Protein AF-A0A7C1KWR4-F1 (afdb_monomer_lite)

Radius of gyration: 19.38 Å; chains: 1; bounding box: 52×46×47 Å

pLDDT: mean 86.29, std 14.12, range [33.88, 96.81]

Sequence (176 aa):
MPHYLCSWRRMMYLSKIFLSWGIAQNSYEIHRSLWKLFHRQSEKGRSFLFRVEKQLLRKGIELLMQSEDAPDKTEGNIHVFGCKEFNPKIVQGDVLHFRLYANPVKTIKDKDGRKNGKDEVKTCRVPLVSIDEQIKWVGKKFEDFAEIESLTVNGLPPIFFYKQSEKRRGKIQPVL

Secondary structure (DSSP, 8-state):
-----------EEEEEEEEEHHHHT-HHHHHHHHHTT-S---TT---EEEEEEEEETTTEEEEEEEESSPPPS-BTTEEEEEEEEE-----TT--------B--EEEEE-TT--B-TTSSBPEEEEE--SHHHHHHHHHHHHTTT---S-----B-PPEEEEEGGGTEEEEE--B-

Foldseek 3Di:
DDDPPVPPQLWKKKWKKWFFPVQQPAPVSVVVVQVVQDPPPDPPDDFKDKDFDDDDVNGTTIMIMMGSDWGHADDDRMHTPDMDIDGDDDDPPDDDDDDDKDFAWDKDFDPVQDADPVRHGDIDIDGDPDPVSVVVSVCVVCVVPDDDPDDDKAWDDKHWHADPVVRDIDITTIID

Structure (mmCIF, N/CA/C/O backbone):
data_AF-A0A7C1KWR4-F1
#
_entry.id   AF-A0A7C1KWR4-F1
#
loop_
_atom_site.group_PDB
_atom_site.id
_atom_site.type_symbol
_atom_site.label_atom_id
_atom_site.label_alt_id
_atom_site.label_comp_id
_atom_site.label_asym_id
_atom_site.label_entity_id
_atom_site.label_seq_id
_atom_site.pdbx_PDB_ins_code
_atom_site.Cartn_x
_atom_site.Cartn_y
_atom_site.Cartn_z
_atom_site.occupancy
_atom_site.B_iso_or_equiv
_atom_site.auth_seq_id
_atom_site.auth_comp_id
_atom_site.auth_asym_id
_atom_site.auth_atom_id
_atom_site.pdbx_PDB_model_num
ATOM 1 N N . MET A 1 1 ? -30.014 -13.281 -27.414 1.00 34.62 1 MET A N 1
ATOM 2 C CA . MET A 1 1 ? -29.505 -12.946 -26.067 1.00 34.62 1 MET A CA 1
ATOM 3 C C . MET A 1 1 ? -27.985 -13.026 -26.105 1.00 34.62 1 MET A C 1
ATOM 5 O O . MET A 1 1 ? -27.468 -14.135 -26.061 1.00 34.62 1 MET A O 1
ATOM 9 N N . PRO A 1 2 ? -27.252 -11.921 -26.313 1.00 36.78 2 PRO A N 1
ATOM 10 C CA . PRO A 1 2 ? -25.800 -11.978 -26.335 1.00 36.78 2 PRO A CA 1
ATOM 11 C C . PRO A 1 2 ? -25.259 -11.837 -24.910 1.00 36.78 2 PRO A C 1
ATOM 13 O O . PRO A 1 2 ? -25.468 -10.824 -24.247 1.00 36.78 2 PRO A O 1
ATOM 16 N N . HIS A 1 3 ? -24.562 -12.877 -24.454 1.00 33.88 3 HIS A N 1
ATOM 17 C CA . HIS A 1 3 ? -23.664 -12.818 -23.309 1.00 33.88 3 HIS A CA 1
ATOM 18 C C . HIS A 1 3 ? -22.609 -11.735 -23.566 1.00 33.88 3 HIS A C 1
ATOM 20 O O . HIS A 1 3 ? -21.758 -11.883 -24.443 1.00 33.88 3 HIS A O 1
ATOM 26 N N . TYR A 1 4 ? -22.642 -10.656 -22.787 1.00 35.19 4 TYR A N 1
ATOM 27 C CA . TYR A 1 4 ? -21.518 -9.735 -22.684 1.00 35.19 4 TYR A CA 1
ATOM 28 C C . TYR A 1 4 ? -20.390 -10.459 -21.947 1.00 35.19 4 TYR A C 1
ATOM 30 O O . TYR A 1 4 ? -20.300 -10.425 -20.722 1.00 35.19 4 TYR A O 1
ATOM 38 N N . LEU A 1 5 ? -19.526 -11.141 -22.699 1.00 35.97 5 LEU A N 1
ATOM 39 C CA . LEU A 1 5 ? -18.191 -11.479 -22.224 1.00 35.97 5 LEU A CA 1
ATOM 40 C C . LEU A 1 5 ? -17.474 -10.152 -21.963 1.00 35.97 5 LEU A C 1
ATOM 42 O O . LEU A 1 5 ? -16.982 -9.491 -22.877 1.00 35.97 5 LEU A O 1
ATOM 46 N N . CYS A 1 6 ? -17.488 -9.727 -20.703 1.00 34.03 6 CYS A N 1
ATOM 47 C CA . CYS A 1 6 ? -16.776 -8.557 -20.226 1.00 34.03 6 CYS A CA 1
ATOM 48 C C . CYS A 1 6 ? -15.271 -8.850 -20.334 1.00 34.03 6 CYS A C 1
ATOM 50 O O . CYS A 1 6 ? -14.652 -9.393 -19.423 1.00 34.03 6 CYS A O 1
ATOM 52 N N . SER A 1 7 ? -14.691 -8.565 -21.501 1.00 36.06 7 SER A N 1
ATOM 53 C CA . SER A 1 7 ? -13.263 -8.706 -21.778 1.00 36.06 7 SER A CA 1
ATOM 54 C C . SER A 1 7 ? -12.473 -7.641 -21.010 1.00 36.06 7 SER A C 1
ATOM 56 O O . SER A 1 7 ? -12.026 -6.646 -21.578 1.00 36.06 7 SER A O 1
ATOM 58 N N . TRP A 1 8 ? -12.246 -7.859 -19.716 1.00 39.50 8 TRP A N 1
ATOM 59 C CA . TRP A 1 8 ? -11.235 -7.130 -18.948 1.00 39.50 8 TRP A CA 1
ATOM 60 C C . TRP A 1 8 ? -9.853 -7.753 -19.170 1.00 39.50 8 TRP A C 1
ATOM 62 O O . TRP A 1 8 ? -9.189 -8.182 -18.234 1.00 39.50 8 TRP A O 1
ATOM 72 N N . ARG A 1 9 ? -9.366 -7.780 -20.416 1.00 47.06 9 ARG A N 1
ATOM 73 C CA . ARG A 1 9 ? -7.917 -7.872 -20.647 1.00 47.06 9 ARG A CA 1
ATOM 74 C C . ARG A 1 9 ? -7.325 -6.478 -20.476 1.00 47.06 9 ARG A C 1
ATOM 76 O O . ARG A 1 9 ? -6.976 -5.817 -21.448 1.00 47.06 9 ARG A O 1
ATOM 83 N N . ARG A 1 10 ? -7.243 -6.005 -19.232 1.00 64.12 10 ARG A N 1
ATOM 84 C CA . ARG A 1 10 ? -6.374 -4.869 -18.922 1.00 64.12 10 ARG A CA 1
ATOM 85 C C . ARG A 1 10 ? -4.960 -5.410 -18.807 1.00 64.12 10 ARG A C 1
ATOM 87 O O . ARG A 1 10 ? -4.580 -5.967 -17.785 1.00 64.12 10 ARG A O 1
ATOM 94 N N . MET A 1 11 ? -4.219 -5.299 -19.902 1.00 77.38 11 MET A N 1
ATOM 95 C CA . MET A 1 11 ? -2.773 -5.449 -19.872 1.00 77.38 11 MET A CA 1
ATOM 96 C C . MET A 1 11 ? -2.220 -4.404 -18.902 1.00 77.38 11 MET A C 1
ATOM 98 O O . MET A 1 11 ? -2.568 -3.230 -19.000 1.00 77.38 11 MET A O 1
ATOM 102 N N . MET A 1 12 ? -1.434 -4.851 -17.930 1.00 92.12 12 MET A N 1
ATOM 103 C CA . MET A 1 12 ? -0.740 -3.987 -16.980 1.00 92.12 12 MET A CA 1
ATOM 104 C C . MET A 1 12 ? 0.760 -4.212 -17.120 1.00 92.12 12 MET A C 1
ATOM 106 O O . MET A 1 12 ? 1.201 -5.153 -17.778 1.00 92.12 12 MET A O 1
ATOM 110 N N . TYR A 1 13 ? 1.549 -3.384 -16.454 1.00 94.19 13 TYR A N 1
ATOM 111 C CA . TYR A 1 13 ? 2.995 -3.515 -16.395 1.00 94.19 13 TYR A CA 1
ATOM 112 C C . TYR A 1 13 ? 3.446 -3.704 -14.954 1.00 94.19 13 TYR A C 1
ATOM 114 O O . TYR A 1 13 ? 2.915 -3.082 -14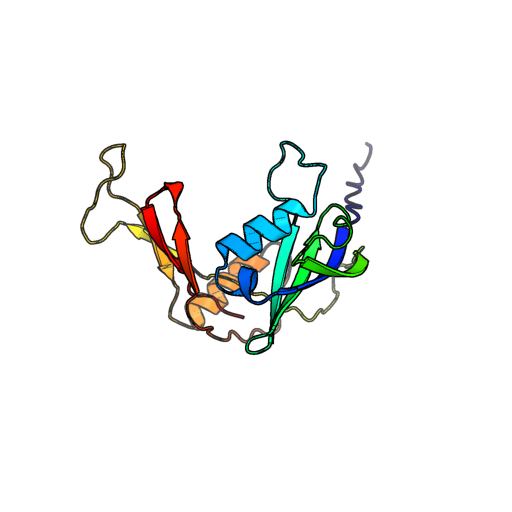.035 1.00 94.19 13 TYR A O 1
ATOM 122 N N . LEU A 1 14 ? 4.443 -4.567 -14.762 1.00 96.50 14 LEU A N 1
ATOM 123 C CA . LEU A 1 14 ? 5.228 -4.632 -13.537 1.00 96.50 14 LEU A CA 1
ATOM 124 C C . LEU A 1 14 ? 6.628 -4.110 -13.819 1.00 96.50 14 LEU A C 1
ATOM 126 O O . LEU A 1 14 ? 7.320 -4.597 -14.718 1.00 96.50 14 LEU A O 1
ATOM 130 N N . SER A 1 15 ? 7.060 -3.149 -13.014 1.00 95.94 15 SER A N 1
ATOM 131 C CA . SER A 1 15 ? 8.365 -2.520 -13.152 1.00 95.94 15 SER A CA 1
ATOM 132 C C . SER A 1 15 ? 9.134 -2.570 -11.844 1.00 95.94 15 SER A C 1
ATOM 134 O O . SER A 1 15 ? 8.599 -2.270 -10.774 1.00 95.94 15 SER A O 1
ATOM 136 N N . LYS A 1 16 ? 10.417 -2.922 -11.936 1.00 96.50 16 LYS A N 1
ATOM 137 C CA . LYS A 1 16 ? 11.357 -2.788 -10.826 1.00 96.50 16 LYS A CA 1
ATOM 138 C C . LYS A 1 16 ? 12.076 -1.455 -10.965 1.00 96.50 16 LYS A C 1
ATOM 140 O O . LYS A 1 16 ? 12.712 -1.205 -11.988 1.00 96.50 16 LYS A O 1
ATOM 145 N N . ILE A 1 17 ? 11.972 -0.611 -9.946 1.00 95.56 17 ILE A N 1
ATOM 146 C CA . ILE A 1 17 ? 12.486 0.760 -9.981 1.00 95.56 17 ILE A CA 1
ATOM 147 C C . ILE A 1 17 ? 13.380 1.004 -8.772 1.00 95.56 17 ILE A C 1
ATOM 149 O O . ILE A 1 17 ? 13.106 0.532 -7.669 1.00 95.56 17 ILE A O 1
ATOM 153 N N . PHE A 1 18 ? 14.439 1.769 -8.982 1.00 95.12 18 PHE A N 1
ATOM 154 C CA . PHE A 1 18 ? 15.273 2.338 -7.945 1.00 95.12 18 PHE A CA 1
ATOM 155 C C . PHE A 1 18 ? 15.149 3.859 -7.935 1.00 95.12 18 PHE A C 1
ATOM 157 O O . PHE A 1 18 ? 15.206 4.509 -8.979 1.00 95.12 18 PHE A O 1
ATOM 164 N N . LEU A 1 19 ? 14.981 4.416 -6.739 1.00 94.31 19 LEU A N 1
ATOM 165 C CA . LEU A 1 19 ? 14.985 5.855 -6.495 1.00 94.31 19 LEU A CA 1
ATOM 166 C C . LEU A 1 19 ? 16.186 6.201 -5.629 1.00 94.31 19 LEU A C 1
ATOM 168 O O . LEU A 1 19 ? 16.391 5.571 -4.588 1.00 94.31 19 LEU A O 1
ATOM 172 N N . SER A 1 20 ? 16.950 7.215 -6.032 1.00 93.06 20 SER A N 1
ATOM 173 C CA . SER A 1 20 ? 18.110 7.664 -5.264 1.00 93.06 20 SER A CA 1
ATOM 174 C C . SER A 1 20 ? 17.710 8.233 -3.896 1.00 93.06 20 SER A C 1
ATOM 176 O O . SER A 1 20 ? 16.561 8.622 -3.650 1.00 93.06 20 SER A O 1
ATOM 178 N N . TRP A 1 21 ? 18.683 8.293 -2.985 1.00 89.56 21 TRP A N 1
ATOM 179 C CA . TRP A 1 21 ? 18.488 8.755 -1.610 1.00 89.56 21 TRP A CA 1
ATOM 180 C C . TRP A 1 21 ? 17.777 10.111 -1.513 1.00 89.56 21 TRP A C 1
ATOM 182 O O . TRP A 1 21 ? 16.906 10.263 -0.662 1.00 89.56 21 TRP A O 1
ATOM 192 N N . GLY A 1 22 ? 18.075 11.064 -2.405 1.00 86.12 22 GLY A N 1
ATOM 193 C CA . GLY A 1 22 ? 17.464 12.400 -2.380 1.00 86.12 22 GLY A CA 1
ATOM 194 C C . GLY A 1 22 ? 15.936 12.394 -2.524 1.00 86.12 22 GLY A C 1
ATOM 195 O O . GLY A 1 22 ? 15.266 13.247 -1.952 1.00 86.12 22 GLY A O 1
ATOM 196 N N . ILE A 1 23 ? 15.372 11.408 -3.231 1.00 84.69 23 ILE A N 1
ATOM 197 C CA . ILE A 1 23 ? 13.915 11.230 -3.377 1.00 84.69 23 ILE A CA 1
ATOM 198 C C . ILE A 1 23 ? 13.362 10.339 -2.259 1.00 84.69 23 ILE A C 1
ATOM 200 O O . ILE A 1 23 ? 12.269 10.570 -1.740 1.00 84.69 23 ILE A O 1
ATOM 204 N N . ALA A 1 24 ? 14.116 9.308 -1.880 1.00 86.06 24 ALA A N 1
ATOM 205 C CA . ALA A 1 24 ? 13.670 8.232 -1.001 1.00 86.06 24 ALA A CA 1
ATOM 206 C C . ALA A 1 24 ? 13.260 8.667 0.420 1.00 86.06 24 ALA A C 1
ATOM 208 O O . ALA A 1 24 ? 12.602 7.904 1.126 1.00 86.06 24 ALA A O 1
ATOM 209 N N . GLN A 1 25 ? 13.639 9.870 0.857 1.00 81.31 25 GLN A N 1
ATOM 210 C CA . GLN A 1 25 ? 13.398 10.345 2.223 1.00 81.31 25 GLN A CA 1
ATOM 211 C C . GLN A 1 25 ? 11.933 10.689 2.522 1.00 81.31 25 GLN A C 1
ATOM 213 O O . GLN A 1 25 ? 11.548 10.758 3.689 1.00 81.31 25 GLN A O 1
ATOM 218 N N . ASN A 1 26 ? 11.106 10.929 1.500 1.00 81.69 26 ASN A N 1
ATOM 219 C CA . ASN A 1 26 ? 9.738 11.398 1.693 1.00 81.69 26 ASN A CA 1
ATOM 220 C C . ASN A 1 26 ? 8.766 10.667 0.763 1.00 81.69 26 ASN A C 1
ATOM 222 O O . ASN A 1 26 ? 8.877 10.735 -0.458 1.00 81.69 26 ASN A O 1
ATOM 226 N N . SER A 1 27 ? 7.753 10.027 1.352 1.00 84.38 27 SER A N 1
ATOM 227 C CA . SER A 1 27 ? 6.689 9.321 0.621 1.00 84.38 27 SER A CA 1
ATOM 228 C C . SER A 1 27 ? 5.994 10.177 -0.443 1.00 84.38 27 SER A C 1
ATOM 230 O O . SER A 1 27 ? 5.622 9.659 -1.497 1.00 84.38 27 SER A O 1
ATOM 232 N N . TYR A 1 28 ? 5.857 11.484 -0.208 1.00 84.06 28 TYR A N 1
ATOM 233 C CA . TYR A 1 28 ? 5.278 12.398 -1.186 1.00 84.06 28 TYR A CA 1
ATOM 234 C C . TYR A 1 28 ? 6.223 12.653 -2.365 1.00 84.06 28 TYR A C 1
ATOM 236 O O . TYR A 1 28 ? 5.762 12.683 -3.501 1.00 84.06 28 TYR A O 1
ATOM 244 N N . GLU A 1 29 ? 7.534 12.763 -2.127 1.00 86.38 29 GLU A N 1
ATOM 245 C CA . GLU A 1 29 ? 8.520 12.881 -3.213 1.00 86.38 29 GLU A CA 1
ATOM 246 C C . GLU A 1 29 ? 8.617 11.601 -4.028 1.00 86.38 29 GLU A C 1
ATOM 248 O O . GLU A 1 29 ? 8.637 11.666 -5.250 1.00 86.38 29 GLU A O 1
ATOM 253 N N . ILE A 1 30 ? 8.582 10.437 -3.376 1.00 90.25 30 ILE A N 1
ATOM 254 C CA . ILE A 1 30 ? 8.498 9.145 -4.065 1.00 90.25 30 ILE A CA 1
ATOM 255 C C . ILE A 1 30 ? 7.296 9.144 -5.012 1.00 90.25 30 ILE A C 1
ATOM 257 O O . ILE A 1 30 ? 7.444 8.871 -6.200 1.00 90.25 30 ILE A O 1
ATOM 261 N N . HIS A 1 31 ? 6.113 9.505 -4.507 1.00 89.00 31 HIS A N 1
ATOM 262 C CA . HIS A 1 31 ? 4.904 9.564 -5.322 1.00 89.00 31 HIS A CA 1
ATOM 263 C C . HIS A 1 31 ? 5.028 10.567 -6.476 1.00 89.00 31 HIS A C 1
ATOM 265 O O . HIS A 1 31 ? 4.712 10.222 -7.612 1.00 89.00 31 HIS A O 1
ATOM 271 N N . ARG A 1 32 ? 5.492 11.795 -6.204 1.00 86.88 32 ARG A N 1
ATOM 272 C CA . ARG A 1 32 ? 5.679 12.843 -7.220 1.00 86.88 32 ARG A CA 1
ATOM 273 C C . ARG A 1 32 ? 6.661 12.418 -8.308 1.00 86.88 32 ARG A C 1
ATOM 275 O O . ARG A 1 32 ? 6.392 12.657 -9.477 1.00 86.88 32 ARG A O 1
ATOM 282 N N . SER A 1 33 ? 7.771 11.792 -7.935 1.00 89.38 33 SER A N 1
ATOM 283 C CA . SER A 1 33 ? 8.786 11.324 -8.875 1.00 89.38 33 SER A CA 1
ATOM 284 C C . SER A 1 33 ? 8.280 10.167 -9.729 1.00 89.38 33 SER A C 1
ATOM 286 O O . SER A 1 33 ? 8.434 10.212 -10.941 1.00 89.38 33 SER A O 1
ATOM 288 N N . LEU A 1 34 ? 7.605 9.176 -9.136 1.00 90.69 34 LEU A N 1
ATOM 289 C CA . LEU A 1 34 ? 7.003 8.081 -9.907 1.00 90.69 34 LEU A CA 1
ATOM 290 C C . LEU A 1 34 ? 5.925 8.575 -10.872 1.00 90.69 34 LEU A C 1
ATOM 292 O O . LEU A 1 34 ? 5.800 8.047 -11.969 1.00 90.69 34 LEU A O 1
ATOM 296 N N . TRP A 1 35 ? 5.182 9.615 -10.495 1.00 88.38 35 TRP A N 1
ATOM 297 C CA . TRP A 1 35 ? 4.178 10.216 -11.368 1.00 88.38 35 TRP A CA 1
ATOM 298 C C . TRP A 1 35 ? 4.763 10.790 -12.662 1.00 88.38 35 TRP A C 1
ATOM 300 O O . TRP A 1 35 ? 4.103 10.766 -13.695 1.00 88.38 35 TRP A O 1
ATOM 310 N N . LYS A 1 36 ? 6.002 11.295 -12.621 1.00 86.81 36 LYS A N 1
ATOM 311 C CA . LYS A 1 36 ? 6.678 11.869 -13.795 1.00 86.81 36 LYS A CA 1
ATOM 312 C C . LYS A 1 36 ? 7.060 10.827 -14.844 1.00 86.81 36 LYS A C 1
ATOM 314 O O . LYS A 1 36 ? 7.294 11.202 -15.982 1.00 86.81 36 LYS A O 1
ATOM 319 N N . LEU A 1 37 ? 7.059 9.541 -14.488 1.00 87.88 37 LEU A N 1
ATOM 320 C CA . LEU A 1 37 ? 7.356 8.445 -15.416 1.00 87.88 37 LEU A CA 1
ATOM 321 C C . LEU A 1 37 ? 6.251 8.189 -16.449 1.00 87.88 37 LEU A C 1
ATOM 323 O O . LEU A 1 37 ? 6.349 7.218 -17.189 1.00 87.88 37 LEU A O 1
ATOM 327 N N . PHE A 1 38 ? 5.187 8.994 -16.470 1.00 86.75 38 PHE A N 1
ATOM 328 C CA . PHE A 1 38 ? 4.063 8.814 -17.377 1.00 86.75 38 PHE A CA 1
ATOM 329 C C . PHE A 1 38 ? 3.722 10.147 -18.056 1.00 86.75 38 PHE A C 1
ATOM 331 O O . PHE A 1 38 ? 3.131 11.039 -17.440 1.00 86.75 38 PHE A O 1
ATOM 338 N N . HIS A 1 39 ? 4.072 10.290 -19.340 1.00 71.12 39 HIS A N 1
ATOM 339 C CA . HIS A 1 39 ? 3.734 11.486 -20.135 1.00 71.12 39 HIS A CA 1
ATOM 340 C C . HIS A 1 39 ? 2.247 11.549 -20.513 1.00 71.12 39 HIS A C 1
ATOM 342 O O . HIS A 1 39 ? 1.664 12.630 -20.601 1.00 71.12 39 HIS A O 1
ATOM 348 N N . ARG A 1 40 ? 1.605 10.391 -20.717 1.00 63.25 40 ARG A N 1
ATOM 349 C CA . ARG A 1 40 ? 0.168 10.279 -21.013 1.00 63.25 40 ARG A CA 1
ATOM 350 C C . ARG A 1 40 ? -0.633 10.311 -19.718 1.00 63.25 40 ARG A C 1
ATOM 352 O O . ARG A 1 40 ? -1.248 9.331 -19.311 1.00 63.25 40 ARG A O 1
ATOM 359 N N . GLN A 1 41 ? -0.612 11.462 -19.057 1.00 60.06 41 GLN A N 1
ATOM 360 C CA . GLN A 1 41 ? -1.485 11.734 -17.923 1.00 60.06 41 GLN A CA 1
ATOM 361 C C . GLN A 1 41 ? -2.911 11.837 -18.457 1.00 60.06 41 GLN A C 1
ATOM 363 O O . GLN A 1 41 ? -3.368 12.905 -18.852 1.00 60.06 41 GLN A O 1
ATOM 368 N N . SER A 1 42 ? -3.603 10.702 -18.549 1.00 49.12 42 SER A N 1
ATOM 369 C CA . SER A 1 42 ? -5.032 10.736 -18.822 1.00 49.12 42 SER A CA 1
ATOM 370 C C . SER A 1 42 ? -5.719 11.488 -17.681 1.00 49.12 42 SER A C 1
ATOM 372 O O . SER A 1 42 ? -5.334 11.369 -16.516 1.00 49.12 42 SER A O 1
ATOM 374 N N . GLU A 1 43 ? -6.777 12.226 -17.999 1.00 51.81 43 GLU A N 1
ATOM 375 C CA . GLU A 1 43 ? -7.643 12.945 -17.051 1.00 51.81 43 GLU A CA 1
ATOM 376 C C . GLU A 1 43 ? -8.273 12.035 -15.963 1.00 51.81 43 GLU A C 1
ATOM 378 O O . GLU A 1 43 ? -9.043 12.491 -15.122 1.00 51.81 43 GLU A O 1
ATOM 383 N N . LYS A 1 44 ? -7.945 10.733 -15.954 1.00 58.91 44 LYS A N 1
ATOM 384 C CA . LYS A 1 44 ? -8.522 9.667 -15.125 1.00 58.91 44 LYS A CA 1
ATOM 385 C C . LYS A 1 44 ? -7.827 9.458 -13.773 1.00 58.91 44 LYS A C 1
ATOM 387 O O . LYS A 1 44 ? -8.226 8.576 -13.017 1.00 58.91 44 LYS A O 1
ATOM 392 N N . GLY A 1 45 ? -6.829 10.269 -13.426 1.00 64.56 45 GLY A N 1
ATOM 393 C CA . GLY A 1 45 ? -6.138 10.178 -12.138 1.00 64.56 45 GLY A CA 1
ATOM 394 C C . GLY A 1 45 ? -5.047 9.100 -12.094 1.00 64.56 45 GLY A C 1
ATOM 395 O O . GLY A 1 45 ? -4.452 8.752 -13.107 1.00 64.56 45 GLY A O 1
ATOM 396 N N . ARG A 1 46 ? -4.709 8.625 -10.886 1.00 73.12 46 ARG A N 1
ATOM 397 C CA . ARG A 1 46 ? -3.527 7.778 -10.634 1.00 73.12 46 ARG A CA 1
ATOM 398 C C . ARG A 1 46 ? -3.649 6.404 -11.295 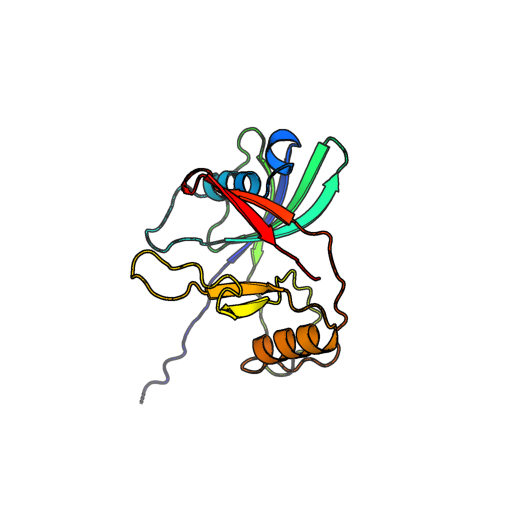1.00 73.12 46 ARG A C 1
ATOM 400 O O . ARG A 1 46 ? -4.468 5.605 -10.858 1.00 73.12 46 ARG A O 1
ATOM 407 N N . SER A 1 47 ? -2.745 6.095 -12.223 1.00 84.31 47 SER A N 1
ATOM 408 C CA . SER A 1 47 ? -2.715 4.831 -12.977 1.00 84.31 47 SER A CA 1
ATOM 409 C C . SER A 1 47 ? -1.664 3.814 -12.495 1.00 84.31 47 SER A C 1
ATOM 411 O O . SER A 1 47 ? -1.361 2.857 -13.208 1.00 84.31 47 SER A O 1
ATOM 413 N N . PHE A 1 48 ? -1.090 3.987 -11.293 1.00 91.50 48 PHE A N 1
ATOM 414 C CA . PHE A 1 48 ? -0.066 3.075 -10.756 1.00 91.50 48 PHE A CA 1
ATOM 415 C C . PHE A 1 48 ? -0.158 2.824 -9.244 1.00 91.50 48 PHE A C 1
ATOM 417 O O . PHE A 1 48 ? -0.495 3.708 -8.458 1.00 91.50 48 PHE A O 1
ATOM 424 N N . LEU A 1 49 ? 0.253 1.639 -8.804 1.00 94.00 49 LEU A N 1
ATOM 425 C CA . LEU A 1 49 ? 0.496 1.247 -7.415 1.00 94.00 49 LEU A CA 1
ATOM 426 C C . LEU A 1 49 ? 1.977 0.916 -7.231 1.00 94.00 49 LEU A C 1
ATOM 428 O O . LEU A 1 49 ? 2.651 0.524 -8.177 1.00 94.00 49 LEU A O 1
ATOM 432 N N . PHE A 1 50 ? 2.502 1.068 -6.017 1.00 94.62 50 PHE A N 1
ATOM 433 C CA . PHE A 1 50 ? 3.874 0.660 -5.728 1.00 94.62 50 PHE A CA 1
ATOM 434 C C . PHE A 1 50 ? 4.038 0.178 -4.292 1.00 94.62 50 PHE A C 1
ATOM 436 O O . PHE A 1 50 ? 3.284 0.569 -3.399 1.00 94.62 50 PHE A O 1
ATOM 443 N N . ARG A 1 51 ? 5.073 -0.633 -4.077 1.00 93.69 51 ARG A N 1
ATOM 444 C CA . ARG A 1 51 ? 5.523 -1.100 -2.767 1.00 93.69 51 ARG A CA 1
ATOM 445 C C . ARG A 1 51 ? 7.038 -0.977 -2.684 1.00 93.69 51 ARG A C 1
ATOM 447 O O . ARG A 1 51 ? 7.743 -1.448 -3.571 1.00 93.69 51 ARG A O 1
ATOM 454 N N . VAL A 1 52 ? 7.535 -0.380 -1.603 1.00 92.38 52 VAL A N 1
ATOM 455 C CA . VAL A 1 52 ? 8.972 -0.364 -1.297 1.00 92.38 52 VAL A CA 1
ATOM 456 C C . VAL A 1 52 ? 9.387 -1.765 -0.858 1.00 92.38 52 VAL A C 1
ATOM 458 O O . VAL A 1 52 ? 8.812 -2.309 0.081 1.00 92.38 52 VAL A O 1
ATOM 461 N N . GLU A 1 53 ? 10.361 -2.352 -1.547 1.00 91.94 53 GLU A N 1
ATOM 462 C CA . GLU A 1 53 ? 10.851 -3.703 -1.257 1.00 91.94 53 GLU A CA 1
ATOM 463 C C . GLU A 1 53 ? 12.128 -3.681 -0.427 1.00 91.94 53 GLU A C 1
ATOM 465 O O . GLU A 1 53 ? 12.300 -4.519 0.456 1.00 91.94 53 GLU A O 1
ATOM 470 N N . LYS A 1 54 ? 13.024 -2.723 -0.697 1.00 91.25 54 LYS A N 1
ATOM 471 C CA . LYS A 1 54 ? 14.296 -2.590 0.020 1.00 91.25 54 LYS A CA 1
ATOM 472 C C . LYS A 1 54 ? 14.647 -1.129 0.240 1.00 91.25 54 LYS A C 1
ATOM 474 O O . LYS A 1 54 ? 14.524 -0.311 -0.669 1.00 91.25 54 LYS A O 1
ATOM 479 N N . GLN A 1 55 ? 15.152 -0.824 1.430 1.00 89.31 55 GLN A N 1
ATOM 480 C CA . GLN A 1 55 ? 15.833 0.435 1.709 1.00 89.31 55 GLN A CA 1
ATOM 481 C C . GLN A 1 55 ? 17.338 0.184 1.740 1.00 89.31 55 GLN A C 1
ATOM 483 O O . GLN A 1 55 ? 17.821 -0.647 2.505 1.00 89.31 55 GLN A O 1
ATOM 488 N N . LEU A 1 56 ? 18.077 0.886 0.885 1.00 87.88 56 LEU A N 1
ATOM 489 C CA . LEU A 1 56 ? 19.527 0.789 0.792 1.00 87.88 56 LEU A CA 1
ATOM 490 C C . LEU A 1 56 ? 20.129 2.003 1.494 1.00 87.88 56 LEU A C 1
ATOM 492 O O . LEU A 1 56 ? 20.003 3.136 1.018 1.00 87.88 56 LEU A O 1
ATOM 496 N N . LEU A 1 57 ? 20.774 1.764 2.639 1.00 84.44 57 LEU A N 1
ATOM 497 C CA . LEU A 1 57 ? 21.316 2.810 3.504 1.00 84.44 57 LEU A CA 1
ATOM 498 C C . LEU A 1 57 ? 22.167 3.806 2.700 1.00 84.44 57 LEU A C 1
ATOM 500 O O . LEU A 1 57 ? 23.127 3.411 2.040 1.00 84.44 57 LEU A O 1
ATOM 504 N N . ARG A 1 58 ? 21.793 5.094 2.753 1.00 82.06 58 ARG A N 1
ATOM 505 C CA . ARG A 1 58 ? 22.443 6.217 2.043 1.00 82.06 58 ARG A CA 1
ATOM 506 C C . ARG A 1 58 ? 22.508 6.096 0.512 1.00 82.06 58 ARG A C 1
ATOM 508 O O . ARG A 1 58 ? 23.104 6.956 -0.126 1.00 82.06 58 ARG A O 1
ATOM 515 N N . LYS A 1 59 ? 21.891 5.075 -0.091 1.00 88.81 59 LYS A N 1
ATOM 516 C CA . LYS A 1 59 ? 21.845 4.889 -1.550 1.00 88.81 59 LYS A CA 1
ATOM 517 C C . LYS A 1 59 ? 20.479 5.242 -2.119 1.00 88.81 59 LYS A C 1
ATOM 519 O O . LYS A 1 59 ? 20.408 5.958 -3.113 1.00 88.81 59 LYS A O 1
ATOM 524 N N . GLY A 1 60 ? 19.401 4.779 -1.488 1.00 93.00 60 GLY A N 1
ATOM 525 C CA . GLY A 1 60 ? 18.053 4.951 -2.021 1.00 93.00 60 GLY A CA 1
ATOM 526 C C . GLY A 1 60 ? 17.114 3.814 -1.649 1.00 93.00 60 GLY A C 1
ATOM 527 O O . GLY A 1 60 ? 17.304 3.148 -0.631 1.00 93.00 60 GLY A O 1
ATOM 528 N N . ILE A 1 61 ? 16.101 3.586 -2.479 1.00 94.75 61 ILE A N 1
ATOM 529 C CA . ILE A 1 61 ? 15.111 2.521 -2.290 1.00 94.75 61 ILE A CA 1
ATOM 530 C C . ILE A 1 61 ? 14.871 1.748 -3.580 1.00 94.75 61 ILE A C 1
ATOM 532 O O . ILE A 1 61 ? 14.847 2.331 -4.660 1.00 94.75 61 ILE A O 1
ATOM 536 N N . GLU A 1 62 ? 14.647 0.444 -3.448 1.00 95.69 62 GLU A N 1
ATOM 537 C CA . GLU A 1 62 ? 14.082 -0.392 -4.507 1.00 95.69 62 GLU A CA 1
ATOM 538 C C . GLU A 1 62 ? 12.583 -0.560 -4.267 1.00 95.69 62 GLU A C 1
ATOM 540 O O . GLU A 1 62 ? 12.144 -0.831 -3.143 1.00 95.69 62 GLU A O 1
ATOM 545 N N . LEU A 1 63 ? 11.801 -0.430 -5.332 1.00 95.44 63 LEU A N 1
ATOM 546 C CA . LEU A 1 63 ? 10.360 -0.614 -5.307 1.00 95.44 63 LEU A CA 1
ATOM 547 C C . LEU A 1 63 ? 9.882 -1.481 -6.468 1.00 95.44 63 LEU A C 1
ATOM 549 O O . LEU A 1 63 ? 10.465 -1.492 -7.555 1.00 95.44 63 LEU A O 1
ATOM 553 N N . LEU A 1 64 ? 8.782 -2.177 -6.208 1.00 96.81 64 LEU A N 1
ATOM 554 C CA . LEU A 1 64 ? 7.971 -2.838 -7.214 1.00 96.81 64 LEU A CA 1
ATOM 555 C C . LEU A 1 64 ? 6.787 -1.929 -7.532 1.00 96.81 64 LEU A C 1
ATOM 557 O O . LEU A 1 64 ? 6.063 -1.520 -6.621 1.00 96.81 64 LEU A O 1
ATOM 561 N N . MET A 1 65 ? 6.598 -1.617 -8.808 1.00 95.88 65 MET A N 1
ATOM 562 C CA . MET A 1 65 ? 5.499 -0.794 -9.300 1.00 95.88 65 MET A CA 1
ATOM 563 C C . MET A 1 65 ? 4.616 -1.603 -10.245 1.00 95.88 65 MET A C 1
ATOM 565 O O . MET A 1 65 ? 5.126 -2.342 -11.082 1.00 95.88 65 MET A O 1
ATOM 569 N N . GLN A 1 66 ? 3.304 -1.438 -10.111 1.00 95.31 66 GLN A N 1
ATOM 570 C CA . GLN A 1 66 ? 2.293 -1.932 -11.036 1.00 95.31 66 GLN A CA 1
ATOM 571 C C . GLN A 1 66 ? 1.604 -0.732 -11.682 1.00 95.31 66 GLN A C 1
ATOM 573 O O . GLN A 1 66 ? 1.125 0.138 -10.957 1.00 95.31 66 GLN A O 1
ATOM 578 N N . SER A 1 67 ? 1.532 -0.670 -13.005 1.00 92.94 67 SER A N 1
ATOM 579 C CA . SER A 1 67 ? 0.942 0.461 -13.734 1.00 92.94 67 SER A CA 1
ATOM 580 C C . SER A 1 67 ? 0.091 0.005 -14.917 1.00 92.94 67 SER A C 1
ATOM 582 O O . SER A 1 67 ? 0.258 -1.109 -15.409 1.00 92.94 67 SER A O 1
ATOM 584 N N . GLU A 1 68 ? -0.857 0.842 -15.348 1.00 90.25 68 GLU A N 1
ATOM 585 C CA . GLU A 1 68 ? -1.641 0.590 -16.570 1.00 90.25 68 GLU A CA 1
ATOM 586 C C . GLU A 1 68 ? -0.782 0.763 -17.833 1.00 90.25 68 GLU A C 1
ATOM 588 O O . GLU A 1 68 ? -0.848 -0.067 -18.734 1.00 90.25 68 GLU A O 1
ATOM 593 N N . ASP A 1 69 ? 0.081 1.782 -17.858 1.00 88.38 69 ASP A N 1
ATOM 594 C CA . ASP A 1 69 ? 1.029 2.041 -18.944 1.00 88.38 69 ASP A CA 1
ATOM 595 C C . ASP A 1 69 ? 2.452 1.621 -18.551 1.00 88.38 69 ASP A C 1
ATOM 597 O O . ASP A 1 69 ? 2.803 1.578 -17.366 1.00 88.38 69 ASP A O 1
ATOM 601 N N . ALA A 1 70 ? 3.297 1.329 -19.540 1.00 90.12 70 ALA A N 1
ATOM 602 C CA . ALA A 1 70 ? 4.721 1.145 -19.294 1.00 90.12 70 ALA A CA 1
ATOM 603 C C . ALA A 1 70 ? 5.327 2.494 -18.865 1.00 90.12 70 ALA A C 1
ATOM 605 O O . ALA A 1 70 ? 5.073 3.493 -19.540 1.00 90.12 70 ALA A O 1
ATOM 606 N N . PRO A 1 71 ? 6.116 2.554 -17.775 1.00 90.25 71 PRO A N 1
ATOM 607 C CA . PRO A 1 71 ? 6.801 3.784 -17.421 1.00 90.25 71 PRO A CA 1
ATOM 608 C C . PRO A 1 71 ? 7.822 4.150 -18.490 1.00 90.25 71 PRO A C 1
ATOM 610 O O . PRO A 1 71 ? 8.487 3.283 -19.070 1.00 90.25 71 PRO A O 1
ATOM 613 N N . ASP A 1 72 ? 7.988 5.448 -18.687 1.00 85.25 72 ASP A N 1
ATOM 614 C CA . ASP A 1 72 ? 9.055 5.987 -19.504 1.00 85.25 72 ASP A CA 1
ATOM 615 C C . ASP A 1 72 ? 10.429 5.628 -18.922 1.00 85.25 72 ASP A C 1
ATOM 617 O O . ASP A 1 72 ? 10.596 5.304 -17.738 1.00 85.25 72 ASP A O 1
ATOM 621 N N . LYS A 1 73 ? 11.436 5.619 -19.798 1.00 73.31 73 LYS A N 1
ATOM 622 C CA . LYS A 1 73 ? 12.797 5.224 -19.426 1.00 73.31 73 LYS A CA 1
ATOM 623 C C . LYS A 1 73 ? 13.400 6.207 -18.416 1.00 73.31 73 LYS A C 1
ATOM 625 O O . LYS A 1 73 ? 12.972 7.347 -18.294 1.00 73.31 73 LYS A O 1
ATOM 630 N N . THR A 1 74 ? 14.415 5.714 -17.707 1.00 74.25 74 THR A N 1
ATOM 631 C CA . THR A 1 74 ? 15.178 6.384 -16.641 1.00 74.25 74 THR A CA 1
ATOM 632 C C . THR A 1 74 ? 15.333 7.896 -16.823 1.00 74.25 74 THR A C 1
ATOM 634 O O . THR A 1 74 ? 15.876 8.335 -17.837 1.00 74.25 74 THR A O 1
ATOM 637 N N . GLU A 1 75 ? 14.971 8.671 -15.802 1.00 72.75 75 GLU A N 1
ATOM 638 C CA . GLU A 1 75 ? 15.174 10.121 -15.768 1.00 72.75 75 GLU A CA 1
ATOM 639 C C . GLU A 1 75 ? 15.853 10.519 -14.450 1.00 72.75 75 GLU A C 1
ATOM 641 O O . GLU A 1 75 ? 15.342 10.256 -13.357 1.00 72.75 75 GLU A O 1
ATOM 646 N N . GLY A 1 76 ? 17.021 11.162 -14.551 1.00 81.88 76 GLY A N 1
ATOM 647 C CA . GLY A 1 76 ? 17.754 11.726 -13.417 1.00 81.88 76 GLY A CA 1
ATOM 648 C C . GLY A 1 76 ? 17.973 10.737 -12.266 1.00 81.88 76 GLY A C 1
ATOM 649 O O . GLY A 1 76 ? 18.796 9.834 -12.350 1.00 81.88 76 GLY A O 1
ATOM 650 N N . ASN A 1 77 ? 17.233 10.935 -11.174 1.00 87.50 77 ASN A N 1
ATOM 651 C CA . ASN A 1 77 ? 17.328 10.172 -9.924 1.00 87.50 77 ASN A CA 1
ATOM 652 C C . ASN A 1 77 ? 16.446 8.902 -9.888 1.00 87.50 77 ASN A C 1
ATOM 654 O O . ASN A 1 77 ? 16.270 8.305 -8.818 1.00 87.50 77 ASN A O 1
ATOM 658 N N . ILE A 1 78 ? 15.858 8.519 -11.026 1.00 91.50 78 ILE A N 1
ATOM 659 C CA . ILE A 1 78 ? 14.930 7.396 -11.166 1.00 91.50 78 ILE A CA 1
ATOM 660 C C . ILE A 1 78 ? 15.490 6.387 -12.166 1.00 91.50 78 ILE A C 1
ATOM 662 O O . ILE A 1 78 ? 15.689 6.692 -13.342 1.00 91.50 78 ILE A O 1
ATOM 666 N N . HIS A 1 79 ? 15.681 5.151 -11.711 1.00 92.44 79 HIS A N 1
ATOM 667 C CA . HIS A 1 79 ? 16.207 4.065 -12.527 1.00 92.44 79 HIS A CA 1
ATOM 668 C C . HIS A 1 79 ? 15.200 2.916 -12.626 1.00 92.44 79 HIS A C 1
ATOM 670 O O . HIS A 1 79 ? 14.968 2.197 -11.660 1.00 92.44 79 HIS A O 1
ATOM 676 N N . VAL A 1 80 ? 14.608 2.717 -13.802 1.00 93.19 80 VAL A N 1
ATOM 677 C CA . VAL A 1 80 ? 13.793 1.544 -14.135 1.00 93.19 80 VAL A CA 1
ATOM 678 C C . VAL A 1 80 ? 14.732 0.398 -14.529 1.00 93.19 80 VAL A C 1
ATOM 680 O O . VAL A 1 80 ? 15.301 0.408 -15.616 1.00 93.19 80 VAL A O 1
ATOM 683 N N . PHE A 1 81 ? 14.917 -0.586 -13.645 1.00 91.69 81 PHE A N 1
ATOM 684 C CA . PHE A 1 81 ? 15.782 -1.750 -13.893 1.00 91.69 81 PHE A CA 1
ATOM 685 C C . PHE A 1 81 ? 15.173 -2.753 -14.869 1.00 91.69 81 PHE A C 1
ATOM 687 O O . PHE A 1 81 ? 15.889 -3.498 -15.531 1.00 91.69 81 PHE A O 1
ATOM 694 N N . GLY A 1 82 ? 13.848 -2.805 -14.927 1.00 92.62 82 GLY A N 1
ATOM 695 C CA . GLY A 1 82 ? 13.129 -3.690 -15.823 1.00 92.62 82 GLY A CA 1
ATOM 696 C C . GLY A 1 82 ? 11.646 -3.381 -15.792 1.00 92.62 82 GLY A C 1
ATOM 697 O O . GLY A 1 82 ? 11.109 -2.978 -14.759 1.00 92.62 82 GLY A O 1
ATOM 698 N N . CYS A 1 83 ? 10.998 -3.578 -16.930 1.00 94.88 83 CYS A N 1
ATOM 699 C CA . CYS A 1 83 ? 9.563 -3.458 -17.099 1.00 94.88 83 CYS A CA 1
ATOM 700 C C . CYS A 1 83 ? 9.091 -4.654 -17.918 1.00 94.88 83 CYS A C 1
ATOM 702 O O . CYS A 1 83 ? 9.718 -4.996 -18.921 1.00 94.88 83 CYS A O 1
ATOM 704 N N . LYS A 1 84 ? 8.018 -5.305 -17.476 1.00 94.88 84 LYS A N 1
ATOM 705 C CA . LYS A 1 84 ? 7.396 -6.403 -18.210 1.00 94.88 84 LYS A CA 1
ATOM 706 C C . LYS A 1 84 ? 5.887 -6.269 -18.187 1.00 94.88 84 LYS A C 1
ATOM 708 O O . LYS A 1 84 ? 5.322 -5.793 -17.202 1.00 94.88 84 LYS A O 1
ATOM 713 N N . GLU A 1 85 ? 5.253 -6.755 -19.242 1.00 95.12 85 GLU A N 1
ATOM 714 C CA . GLU A 1 85 ? 3.811 -6.955 -19.248 1.00 95.12 85 GLU A CA 1
ATOM 715 C C . GLU A 1 85 ? 3.416 -7.952 -18.154 1.00 95.12 85 GLU A C 1
ATOM 717 O O . GLU A 1 85 ? 4.087 -8.958 -17.894 1.00 95.12 85 GLU A O 1
ATOM 722 N N . PHE A 1 86 ? 2.315 -7.643 -17.488 1.00 93.69 86 PHE A N 1
ATOM 723 C CA . PHE A 1 86 ? 1.733 -8.429 -16.424 1.00 93.69 86 PHE A CA 1
ATOM 724 C C . PHE A 1 86 ? 0.261 -8.665 -16.739 1.00 93.69 86 PHE A C 1
ATOM 726 O O . PHE A 1 86 ? -0.573 -7.765 -16.663 1.00 93.69 86 PHE A O 1
ATOM 733 N N . ASN A 1 87 ? -0.031 -9.905 -17.117 1.00 91.44 87 ASN A N 1
ATOM 734 C CA . ASN A 1 87 ? -1.363 -10.375 -17.464 1.00 91.44 87 ASN A CA 1
ATOM 735 C C . ASN A 1 87 ? -1.672 -11.622 -16.620 1.00 91.44 87 ASN A C 1
ATOM 737 O O . ASN A 1 87 ? -1.518 -12.745 -17.117 1.00 91.44 87 ASN A O 1
ATOM 741 N N . PRO A 1 88 ? -1.985 -11.450 -15.321 1.00 89.25 88 PRO A N 1
ATOM 742 C CA . PRO A 1 88 ? -2.264 -12.575 -14.442 1.00 89.25 88 PRO A CA 1
ATOM 743 C C . PRO A 1 88 ? -3.504 -13.319 -14.941 1.00 89.25 88 PRO A C 1
ATOM 745 O O . PRO A 1 88 ? -4.553 -12.723 -15.177 1.00 89.25 88 PRO A O 1
ATOM 748 N N . LYS A 1 89 ? -3.375 -14.635 -15.107 1.00 90.50 89 LYS A N 1
ATOM 749 C CA . LYS A 1 89 ? -4.490 -15.531 -15.414 1.00 90.50 89 LYS A CA 1
ATOM 750 C C . LYS A 1 89 ? -4.864 -16.229 -14.116 1.00 90.50 89 LYS A C 1
ATOM 752 O O . LYS A 1 89 ? -4.173 -17.161 -13.730 1.00 90.50 89 LYS A O 1
ATOM 757 N N . ILE A 1 90 ? -5.885 -15.712 -13.444 1.00 90.81 90 ILE A N 1
ATOM 758 C CA . ILE A 1 90 ? -6.408 -16.273 -12.196 1.00 90.81 90 ILE A CA 1
ATOM 759 C C . ILE A 1 90 ? -7.742 -16.928 -12.530 1.00 90.81 90 ILE A C 1
ATOM 761 O O . ILE A 1 90 ? -8.594 -16.292 -13.158 1.00 90.81 90 ILE A O 1
ATOM 765 N N . VAL A 1 91 ? -7.905 -18.186 -12.141 1.00 91.94 91 VAL A N 1
ATOM 766 C CA . VAL A 1 91 ? -9.163 -18.922 -12.273 1.00 91.94 91 VAL A CA 1
ATOM 767 C C . VAL A 1 91 ? -9.766 -19.193 -10.901 1.00 91.94 91 VAL A C 1
ATOM 769 O O . VAL A 1 91 ? -9.083 -19.192 -9.878 1.00 91.94 91 VAL A O 1
ATOM 772 N N . GLN A 1 92 ? -11.084 -19.386 -10.865 1.00 93.12 92 GLN A N 1
ATOM 773 C CA . GLN A 1 92 ? -11.773 -19.720 -9.625 1.00 93.12 92 GLN A CA 1
ATOM 774 C C . GLN A 1 92 ? -11.227 -21.039 -9.063 1.00 93.12 92 GLN A C 1
ATOM 776 O O . GLN A 1 92 ? -11.134 -22.028 -9.788 1.00 93.12 92 GLN A O 1
ATOM 781 N N . GLY A 1 93 ? -10.891 -21.038 -7.773 1.00 93.56 93 GLY A N 1
ATOM 782 C CA . GLY A 1 93 ? -10.286 -22.180 -7.086 1.00 93.56 93 GLY A CA 1
ATOM 783 C C . GLY A 1 93 ? -8.756 -22.153 -7.032 1.00 93.56 93 GLY A C 1
ATOM 784 O O . GLY A 1 93 ? -8.183 -22.994 -6.346 1.00 93.56 93 GLY A O 1
ATOM 785 N N . ASP A 1 94 ? -8.089 -21.198 -7.693 1.00 94.94 94 ASP A N 1
ATOM 786 C CA . ASP A 1 94 ? -6.645 -21.015 -7.527 1.00 94.94 94 ASP A CA 1
ATOM 787 C C . ASP A 1 94 ? -6.305 -20.645 -6.077 1.00 94.94 94 ASP A C 1
ATOM 789 O O . ASP A 1 94 ? -6.821 -19.668 -5.528 1.00 94.94 94 ASP A O 1
ATOM 793 N N . VAL A 1 95 ? -5.364 -21.383 -5.488 1.00 96.00 95 VAL A N 1
ATOM 794 C CA . VAL A 1 95 ? -4.769 -21.054 -4.188 1.00 96.00 95 VAL A CA 1
ATOM 795 C C . VAL A 1 95 ? -3.497 -20.252 -4.430 1.00 96.00 95 VAL A C 1
ATOM 797 O O . VAL A 1 95 ? -2.550 -20.730 -5.059 1.00 96.00 95 VAL A O 1
ATOM 800 N N . LEU A 1 96 ? -3.471 -19.008 -3.948 1.00 96.38 96 LEU A N 1
ATOM 801 C CA . LEU A 1 96 ? -2.400 -18.056 -4.234 1.00 96.38 96 LEU A CA 1
ATOM 802 C C . LEU A 1 96 ? -1.817 -17.457 -2.958 1.00 96.38 96 LEU A C 1
ATOM 804 O O . LEU A 1 96 ? -2.529 -17.049 -2.042 1.00 96.38 96 LEU A O 1
ATOM 808 N N . HIS A 1 97 ? -0.497 -17.288 -2.952 1.00 96.62 97 HIS A N 1
ATOM 809 C CA . HIS A 1 97 ? 0.155 -16.431 -1.972 1.00 96.62 97 HIS A CA 1
ATOM 810 C C . HIS A 1 97 ? -0.022 -14.960 -2.345 1.00 96.62 97 HIS A C 1
ATOM 812 O O . HIS A 1 97 ? 0.136 -14.569 -3.504 1.00 96.62 97 HIS A O 1
ATOM 818 N N . PHE A 1 98 ? -0.246 -14.118 -1.339 1.00 94.94 98 PHE A N 1
ATOM 819 C CA . PHE A 1 98 ? -0.287 -12.672 -1.513 1.00 94.94 98 PHE A CA 1
ATOM 820 C C . PHE A 1 98 ? 0.571 -11.956 -0.471 1.00 94.94 98 PHE A C 1
ATOM 822 O O . PHE A 1 98 ? 0.965 -12.508 0.555 1.00 94.94 98 PHE A O 1
ATOM 829 N N . ARG A 1 99 ? 0.892 -10.695 -0.764 1.00 95.06 99 ARG A N 1
ATOM 830 C CA . ARG A 1 99 ? 1.583 -9.786 0.154 1.00 95.06 99 ARG A CA 1
ATOM 831 C C . ARG A 1 99 ? 1.049 -8.379 -0.050 1.00 95.06 99 ARG A C 1
ATOM 833 O O . ARG A 1 99 ? 1.217 -7.823 -1.140 1.00 95.06 99 ARG A O 1
ATOM 840 N N . LEU A 1 100 ? 0.475 -7.787 0.994 1.00 94.69 100 LEU A N 1
ATOM 841 C CA . LEU A 1 100 ? -0.246 -6.522 0.904 1.00 94.69 100 LEU A CA 1
ATOM 842 C C . LEU A 1 100 ? 0.293 -5.499 1.903 1.00 94.69 100 LEU A C 1
ATOM 844 O O . LEU A 1 100 ? 0.179 -5.666 3.105 1.00 94.69 100 LEU A O 1
ATOM 848 N N . TYR A 1 101 ? 0.806 -4.386 1.388 1.00 94.44 101 TYR A N 1
ATOM 849 C CA . TYR A 1 101 ? 1.134 -3.229 2.214 1.00 94.44 101 TYR A CA 1
ATOM 850 C C . TYR A 1 101 ? -0.111 -2.347 2.353 1.00 94.44 101 TYR A C 1
ATOM 852 O O . TYR A 1 101 ? -0.552 -1.750 1.368 1.00 94.44 101 TYR A O 1
ATOM 860 N N . ALA A 1 102 ? -0.684 -2.254 3.551 1.00 94.62 102 ALA A N 1
ATOM 861 C CA . ALA A 1 102 ? -1.950 -1.556 3.788 1.00 94.62 102 ALA A CA 1
ATOM 862 C C . ALA A 1 102 ? -1.869 -0.559 4.951 1.00 94.62 102 ALA A C 1
ATOM 864 O O . ALA A 1 102 ? -0.928 -0.559 5.736 1.00 94.62 102 ALA A O 1
ATOM 865 N N . ASN A 1 103 ? -2.888 0.298 5.071 1.00 95.56 103 ASN A N 1
ATOM 866 C CA . ASN A 1 103 ? -3.090 1.196 6.213 1.00 95.56 103 ASN A CA 1
ATOM 867 C C . ASN A 1 103 ? -4.484 0.937 6.815 1.00 95.56 103 ASN A C 1
ATOM 869 O O . ASN A 1 103 ? -5.438 1.629 6.437 1.00 95.56 103 ASN A O 1
ATOM 873 N N . PRO A 1 104 ? -4.629 -0.071 7.695 1.00 95.81 104 PRO A N 1
ATOM 874 C CA . PRO A 1 104 ? -5.900 -0.404 8.325 1.00 95.81 104 PRO A CA 1
ATOM 875 C C . PRO A 1 104 ? -6.341 0.734 9.247 1.00 95.81 104 PRO A C 1
ATOM 877 O O . PRO A 1 104 ? -5.712 1.022 10.267 1.00 95.81 104 PRO A O 1
ATOM 880 N N . VAL A 1 105 ? -7.426 1.410 8.877 1.00 96.50 105 VAL A N 1
ATOM 881 C CA . VAL A 1 105 ? -7.943 2.579 9.600 1.00 96.50 105 VAL A CA 1
ATOM 882 C C . VAL A 1 105 ? -9.449 2.491 9.792 1.00 96.50 105 VAL A C 1
ATOM 884 O O . VAL A 1 105 ? -10.165 1.955 8.944 1.00 96.50 105 VAL A O 1
ATOM 887 N N . LYS A 1 106 ? -9.930 3.111 10.870 1.00 94.31 106 LYS A N 1
ATOM 888 C CA . LYS A 1 106 ? -11.340 3.463 11.066 1.00 94.31 106 LYS A CA 1
ATOM 889 C C . LYS A 1 106 ? -11.517 4.976 11.113 1.00 94.31 106 LYS A C 1
ATOM 891 O O . 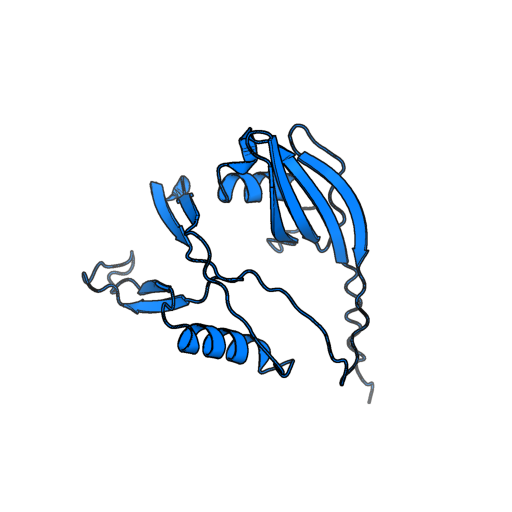LYS A 1 106 ? -10.600 5.712 11.478 1.00 94.31 106 LYS A O 1
ATOM 896 N N . THR A 1 107 ? -12.698 5.441 10.725 1.00 94.75 107 THR A N 1
ATOM 897 C CA . THR A 1 107 ? -13.065 6.859 10.778 1.00 94.75 107 THR A CA 1
ATOM 898 C C . THR A 1 107 ? -13.866 7.114 12.047 1.00 94.75 107 THR A C 1
ATOM 900 O O . THR A 1 107 ? -14.865 6.443 12.284 1.00 94.75 107 THR A O 1
ATOM 903 N N . ILE A 1 108 ? -13.434 8.081 12.852 1.00 92.19 108 ILE A N 1
ATOM 904 C CA . ILE A 1 108 ? -14.118 8.508 14.079 1.00 92.19 108 ILE A CA 1
ATOM 905 C C . ILE A 1 108 ? -14.373 10.017 14.041 1.00 92.19 108 ILE A C 1
ATOM 907 O O . ILE A 1 108 ? -13.695 10.739 13.307 1.00 92.19 108 ILE A O 1
ATOM 911 N N . LYS A 1 109 ? -15.329 10.514 14.833 1.00 92.19 109 LYS A N 1
ATOM 912 C CA . LYS A 1 109 ? -15.464 11.959 15.072 1.00 92.19 109 LYS A CA 1
ATOM 913 C C . LYS A 1 109 ? -14.260 12.467 15.871 1.00 92.19 109 LYS A C 1
ATOM 915 O O . LYS A 1 109 ? -13.719 11.745 16.710 1.00 92.19 109 LYS A O 1
ATOM 920 N N . ASP A 1 110 ? -13.820 13.682 15.569 1.00 87.31 110 ASP A N 1
ATOM 921 C CA . ASP A 1 110 ? -12.718 14.340 16.263 1.00 87.31 110 ASP A CA 1
ATOM 922 C C . ASP A 1 110 ? -13.086 14.541 17.739 1.00 87.31 110 ASP A C 1
ATOM 924 O O . ASP A 1 110 ? -14.121 15.130 18.051 1.00 87.31 110 ASP A O 1
ATOM 928 N N . LYS A 1 111 ? -12.257 14.003 18.641 1.00 84.62 111 LYS A N 1
ATOM 929 C CA . LYS A 1 111 ? -12.517 14.035 20.087 1.00 84.62 111 LYS A CA 1
ATOM 930 C C . LYS A 1 111 ? -12.493 15.452 20.655 1.00 84.62 111 LYS A C 1
ATOM 932 O O . LYS A 1 111 ? -13.209 15.715 21.611 1.00 84.62 111 LYS A O 1
ATOM 937 N N . ASP A 1 112 ? -11.727 16.351 20.040 1.00 86.38 112 ASP A N 1
ATOM 938 C CA . ASP A 1 112 ? -11.611 17.744 20.475 1.00 86.38 112 ASP A CA 1
ATOM 939 C C . ASP A 1 112 ? -12.725 18.619 19.869 1.00 86.38 112 ASP A C 1
ATOM 941 O O . ASP A 1 112 ? -12.688 19.842 19.982 1.00 86.38 112 ASP A O 1
ATOM 945 N N . GLY A 1 113 ? -13.694 18.017 19.164 1.00 84.94 113 GLY A N 1
ATOM 946 C CA . GLY A 1 113 ? -14.840 18.724 18.592 1.00 84.94 113 GLY A CA 1
ATOM 947 C C . GLY A 1 113 ? -14.474 19.718 17.489 1.00 84.94 113 GLY A C 1
ATOM 948 O O . GLY A 1 113 ? -15.286 20.577 17.147 1.00 84.94 113 GLY A O 1
ATOM 949 N N . ARG A 1 114 ? -13.263 19.627 16.919 1.00 85.88 114 ARG A N 1
ATOM 950 C CA . A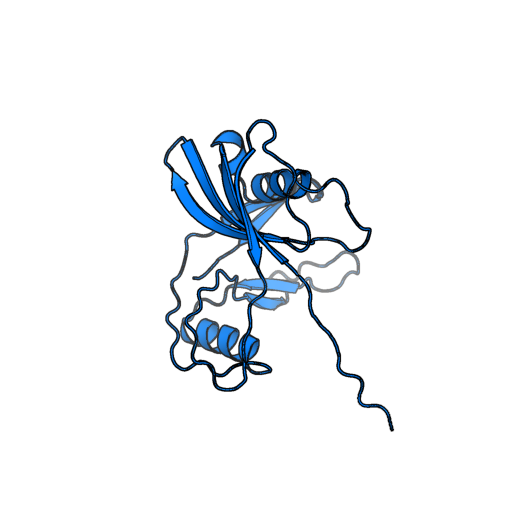RG A 1 114 ? -12.805 20.570 15.890 1.00 85.88 114 ARG A CA 1
ATOM 951 C C . ARG A 1 114 ? -13.740 20.526 14.696 1.00 85.88 114 ARG A C 1
ATOM 953 O O . ARG A 1 114 ? -14.064 19.446 14.203 1.00 85.88 114 ARG A O 1
ATOM 960 N N . LYS A 1 115 ? -14.118 21.693 14.190 1.00 89.38 115 LYS A N 1
ATOM 961 C CA . LYS A 1 115 ? -15.049 21.799 13.072 1.00 89.38 115 LYS A CA 1
ATOM 962 C C . LYS A 1 115 ? -14.341 21.804 11.715 1.00 89.38 115 LYS A C 1
ATOM 964 O O . LYS A 1 115 ? -13.165 22.158 11.604 1.00 89.38 115 LYS A O 1
ATOM 969 N N . ASN A 1 116 ? -15.036 21.338 10.683 1.00 86.81 116 ASN A N 1
ATOM 970 C CA . ASN A 1 116 ? -14.620 21.456 9.287 1.00 86.81 116 ASN A CA 1
ATOM 971 C C . ASN A 1 116 ? -15.053 22.826 8.711 1.00 86.81 116 ASN A C 1
ATOM 973 O O . ASN A 1 116 ? -15.652 23.642 9.405 1.00 86.81 116 ASN A O 1
ATOM 977 N N . GLY A 1 117 ? -14.771 23.085 7.428 1.00 84.81 117 GLY A N 1
ATOM 978 C CA . GLY A 1 117 ? -15.187 24.331 6.759 1.00 84.81 117 GLY A CA 1
ATOM 979 C C . GLY A 1 117 ? -16.704 24.508 6.584 1.00 84.81 117 GLY A C 1
ATOM 980 O O . GLY A 1 117 ? -17.126 25.544 6.090 1.00 84.81 117 GLY A O 1
ATOM 981 N N . LYS A 1 118 ? -17.511 23.510 6.967 1.00 88.94 118 LYS A N 1
ATOM 982 C CA . LYS A 1 118 ? -18.982 23.524 6.961 1.00 88.94 118 LYS A CA 1
ATOM 983 C C . LYS A 1 118 ? -19.576 23.600 8.376 1.00 88.94 118 LYS A C 1
ATOM 985 O O . LYS A 1 118 ? -20.754 23.330 8.550 1.00 88.94 118 LYS A O 1
ATOM 990 N N . ASP A 1 119 ? -18.759 23.929 9.379 1.00 87.50 119 ASP A N 1
ATOM 991 C CA . ASP A 1 119 ? -19.155 24.019 10.791 1.00 87.50 119 ASP A CA 1
ATOM 992 C C . ASP A 1 119 ? -19.607 22.680 11.436 1.00 87.50 119 ASP A C 1
ATOM 994 O O . ASP A 1 119 ? -20.169 22.649 12.529 1.00 87.50 119 ASP A O 1
ATOM 998 N N . GLU A 1 120 ? -19.288 21.540 10.815 1.00 90.94 120 GLU A N 1
ATOM 999 C CA . GLU A 1 120 ? -19.569 20.202 11.354 1.00 90.94 120 GLU A CA 1
ATOM 1000 C C . GLU A 1 120 ? -18.348 19.631 12.081 1.00 90.94 120 GLU A C 1
ATOM 1002 O O . GLU A 1 120 ? -17.207 19.899 11.696 1.00 90.94 120 GLU A O 1
ATOM 1007 N N . VAL A 1 121 ? -18.559 18.764 13.080 1.00 89.31 121 VAL A N 1
ATOM 1008 C CA . VAL A 1 121 ? -17.454 18.056 13.749 1.00 89.31 121 VAL A CA 1
ATOM 1009 C C . VAL A 1 121 ? -16.660 17.250 12.723 1.00 89.31 121 VAL A C 1
ATOM 1011 O O . VAL A 1 121 ? -17.181 16.364 12.042 1.00 89.31 121 VAL A O 1
ATOM 1014 N N . LYS A 1 122 ? -15.366 17.545 12.633 1.00 89.94 122 LYS A N 1
ATOM 1015 C CA . LYS A 1 122 ? -14.432 16.898 11.724 1.00 89.94 122 LYS A CA 1
ATOM 1016 C C . LYS A 1 122 ? -14.356 15.402 12.013 1.00 89.94 122 LYS A C 1
ATOM 1018 O O . LYS A 1 122 ? -14.396 14.964 13.158 1.00 89.94 122 LYS A O 1
ATOM 1023 N N . THR A 1 123 ? -14.175 14.605 10.969 1.00 91.06 123 THR A N 1
ATOM 1024 C CA . THR A 1 123 ? -13.841 13.186 11.108 1.00 91.06 123 THR A CA 1
ATOM 1025 C C . THR A 1 123 ? -12.344 12.958 10.951 1.00 91.06 123 THR A C 1
ATOM 1027 O O . THR A 1 123 ? -11.706 13.533 10.063 1.00 91.06 123 THR A O 1
ATOM 1030 N N . CYS A 1 124 ? -11.794 12.064 11.762 1.00 88.62 124 CYS A N 1
ATOM 1031 C CA . CYS A 1 124 ? -10.390 11.687 11.766 1.00 88.62 124 CYS A CA 1
ATOM 1032 C C . CYS A 1 124 ? -10.241 10.191 11.472 1.00 88.62 124 CYS A C 1
ATOM 1034 O O . CYS A 1 124 ? -10.968 9.357 12.009 1.00 88.62 124 CYS A O 1
ATOM 1036 N N . ARG A 1 125 ? -9.280 9.852 10.606 1.00 91.62 125 ARG A N 1
ATOM 1037 C CA . ARG A 1 125 ? -8.870 8.463 10.378 1.00 91.62 125 ARG A CA 1
ATOM 1038 C C . ARG A 1 125 ? -7.862 8.081 11.451 1.00 91.62 125 ARG A C 1
ATOM 1040 O O . ARG A 1 125 ? -6.836 8.748 11.580 1.00 91.62 125 ARG A O 1
ATOM 1047 N N . VAL A 1 126 ? -8.154 7.022 12.193 1.00 92.44 126 VAL A N 1
ATOM 1048 C CA . VAL A 1 126 ? -7.272 6.472 13.224 1.00 92.44 126 VAL A CA 1
ATOM 1049 C C . VAL A 1 126 ? -6.876 5.041 12.858 1.00 92.44 126 VAL A C 1
ATOM 1051 O O . VAL A 1 126 ? -7.711 4.310 12.319 1.00 92.44 126 VAL A O 1
ATOM 1054 N N . PRO A 1 127 ? -5.620 4.636 13.110 1.00 94.88 127 PRO A N 1
ATOM 1055 C CA . PRO A 1 127 ? -5.191 3.274 12.843 1.00 94.88 127 PRO A CA 1
ATOM 1056 C C . PRO A 1 127 ? -5.889 2.260 13.742 1.00 94.88 127 PRO A C 1
ATOM 1058 O O . PRO A 1 127 ? -6.180 2.546 14.905 1.00 94.88 127 PRO A O 1
ATOM 1061 N N . LEU A 1 128 ? -6.123 1.071 13.194 1.00 94.88 128 LEU A N 1
ATOM 1062 C CA . LEU A 1 128 ? -6.502 -0.105 13.969 1.00 94.88 128 LEU A CA 1
ATOM 1063 C C . LEU A 1 128 ? -5.247 -0.647 14.653 1.00 94.88 128 LEU A C 1
ATOM 1065 O O . LEU A 1 128 ? -4.251 -0.920 13.986 1.00 94.88 128 LEU A O 1
ATOM 1069 N N . VAL A 1 129 ? -5.275 -0.742 15.981 1.00 89.50 129 VAL A N 1
ATOM 1070 C CA . VAL A 1 129 ? -4.097 -1.116 16.784 1.00 89.50 129 VAL A CA 1
ATOM 1071 C C . VAL A 1 129 ? -4.106 -2.606 17.118 1.00 89.50 129 VAL A C 1
ATOM 1073 O O . VAL A 1 129 ? -3.044 -3.214 17.183 1.00 89.50 129 VAL A O 1
ATOM 1076 N N . SER A 1 130 ? -5.291 -3.197 17.297 1.00 93.69 130 SER A N 1
ATOM 1077 C CA . SER A 1 130 ? -5.425 -4.630 17.558 1.00 93.69 130 SER A CA 1
ATOM 1078 C C . SER A 1 130 ? -5.188 -5.447 16.288 1.00 93.69 130 SER A C 1
ATOM 1080 O O . SER A 1 130 ? -5.715 -5.115 15.223 1.00 93.69 130 SER A O 1
ATOM 1082 N N . ILE A 1 131 ? -4.450 -6.548 16.431 1.00 93.00 131 ILE A N 1
ATOM 1083 C CA . ILE A 1 131 ? -4.218 -7.525 15.366 1.00 93.00 131 ILE A CA 1
ATOM 1084 C C . ILE A 1 131 ? -5.537 -8.113 14.843 1.00 93.00 131 ILE A C 1
ATOM 1086 O O . ILE A 1 131 ? -5.729 -8.206 13.635 1.00 93.00 131 ILE A O 1
ATOM 1090 N N . ASP A 1 132 ? -6.498 -8.389 15.728 1.00 94.31 132 ASP A N 1
ATOM 1091 C CA . ASP A 1 132 ? -7.801 -8.945 15.353 1.00 94.31 132 ASP A CA 1
ATOM 1092 C C . ASP A 1 132 ? -8.625 -7.949 14.535 1.00 94.31 132 ASP A C 1
ATOM 1094 O O . ASP A 1 132 ? -9.301 -8.321 13.576 1.00 94.31 132 ASP A O 1
ATOM 1098 N N . GLU A 1 133 ? -8.567 -6.659 14.893 1.00 95.50 133 GLU A N 1
ATOM 1099 C CA . GLU A 1 133 ? -9.210 -5.602 14.108 1.00 95.50 133 GLU A CA 1
ATOM 1100 C C . GLU A 1 133 ? -8.560 -5.484 12.720 1.00 95.50 133 GLU A C 1
ATOM 1102 O O . GLU A 1 133 ? -9.268 -5.280 11.735 1.00 95.50 133 GLU A O 1
ATOM 1107 N N . GLN A 1 134 ? -7.235 -5.628 12.623 1.00 95.38 134 GLN A N 1
ATOM 1108 C CA . GLN A 1 134 ? -6.509 -5.587 11.351 1.00 95.38 134 GLN A CA 1
ATOM 1109 C C . GLN A 1 134 ? -6.838 -6.798 10.467 1.00 95.38 134 GLN A C 1
ATOM 1111 O O . GLN A 1 134 ? -7.135 -6.611 9.289 1.00 95.38 134 GLN A O 1
ATOM 1116 N N . ILE A 1 135 ? -6.863 -8.011 11.029 1.00 95.06 135 ILE A N 1
ATOM 1117 C CA . ILE A 1 135 ? -7.254 -9.241 10.322 1.00 95.06 135 ILE A CA 1
ATOM 1118 C C . ILE A 1 135 ? -8.686 -9.117 9.803 1.00 95.06 135 ILE A C 1
ATOM 1120 O O . ILE A 1 135 ? -8.925 -9.316 8.614 1.00 95.06 135 ILE A O 1
ATOM 1124 N N . LYS A 1 136 ? -9.631 -8.695 10.653 1.00 95.31 136 LYS A N 1
ATOM 1125 C CA . LYS A 1 136 ? -11.025 -8.452 10.241 1.00 95.31 136 LYS A CA 1
ATOM 1126 C C . LYS A 1 136 ? -11.121 -7.398 9.144 1.00 95.31 136 LYS A C 1
ATOM 1128 O O . LYS A 1 136 ? -11.915 -7.542 8.218 1.00 95.31 136 LYS A O 1
ATOM 1133 N N . TRP A 1 137 ? -10.317 -6.340 9.232 1.00 96.31 137 TRP A N 1
ATOM 1134 C CA . TRP A 1 137 ? -10.275 -5.300 8.211 1.00 96.31 137 TRP A CA 1
ATOM 1135 C C . TRP A 1 137 ? -9.795 -5.847 6.864 1.00 96.31 137 TRP A C 1
ATOM 1137 O O . TRP A 1 137 ? -10.407 -5.522 5.851 1.00 96.31 137 TRP A O 1
ATOM 1147 N N . VAL A 1 138 ? -8.749 -6.683 6.842 1.00 94.88 138 VAL A N 1
ATOM 1148 C CA . VAL A 1 138 ? -8.264 -7.325 5.609 1.00 94.88 138 VAL A CA 1
ATOM 1149 C C . VAL A 1 138 ? -9.292 -8.326 5.086 1.00 94.88 138 VAL A C 1
ATOM 1151 O O . VAL A 1 138 ? -9.623 -8.256 3.910 1.00 94.88 138 VAL A O 1
ATOM 1154 N N . GLY A 1 139 ? -9.870 -9.173 5.942 1.00 95.12 139 GLY A N 1
ATOM 1155 C CA . GLY A 1 139 ? -10.921 -10.121 5.556 1.00 95.12 139 GLY A CA 1
ATOM 1156 C C . GLY A 1 139 ? -12.097 -9.430 4.870 1.00 95.12 139 GLY A C 1
ATOM 1157 O O . GLY A 1 139 ? -12.462 -9.790 3.756 1.00 95.12 139 GLY A O 1
ATOM 1158 N N . LYS A 1 140 ? -12.581 -8.323 5.446 1.00 95.06 140 LYS A N 1
ATOM 1159 C CA . LYS A 1 140 ? -13.625 -7.494 4.828 1.00 95.06 140 LYS A CA 1
ATOM 1160 C C . LYS A 1 140 ? -13.219 -6.914 3.466 1.00 95.06 140 LYS A C 1
ATOM 1162 O O . LYS A 1 140 ? -14.064 -6.598 2.644 1.00 95.06 140 LYS A O 1
ATOM 1167 N N . LYS A 1 141 ? -11.925 -6.700 3.211 1.00 94.75 141 LYS A N 1
ATOM 1168 C CA . LYS A 1 141 ? -11.449 -6.222 1.901 1.00 94.75 141 LYS A CA 1
ATOM 1169 C C . LYS A 1 141 ? -11.377 -7.314 0.846 1.00 94.75 141 LYS A C 1
ATOM 1171 O O . LYS A 1 141 ? -11.278 -6.943 -0.315 1.00 94.75 141 LYS A O 1
ATOM 1176 N N . PHE A 1 142 ? -11.402 -8.584 1.237 1.00 94.75 142 PHE A N 1
ATOM 1177 C CA . PHE A 1 142 ? -11.323 -9.734 0.338 1.00 94.75 142 PHE A CA 1
ATOM 1178 C C . PHE A 1 142 ? -12.678 -10.437 0.165 1.00 94.75 142 PHE A C 1
ATOM 1180 O O . PHE A 1 142 ? -12.837 -11.154 -0.817 1.00 94.75 142 PHE A O 1
ATOM 1187 N N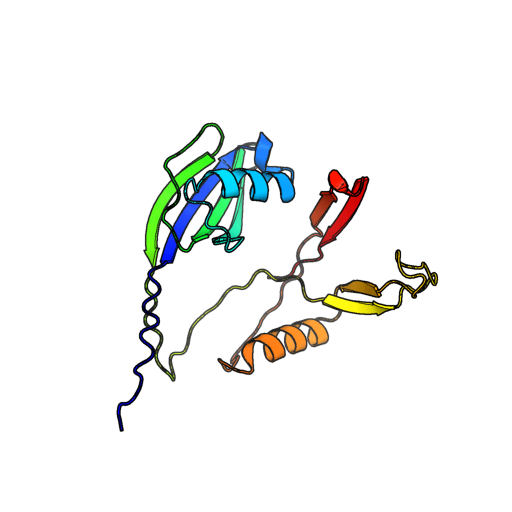 . GLU A 1 143 ? -13.652 -10.179 1.051 1.00 93.31 143 GLU A N 1
ATOM 1188 C CA . GLU A 1 143 ? -14.939 -10.895 1.151 1.00 93.31 143 GLU A CA 1
ATOM 1189 C C . GLU A 1 143 ? -15.689 -11.074 -0.178 1.00 93.31 143 GLU A C 1
ATOM 1191 O O . GLU A 1 143 ? -16.300 -12.115 -0.400 1.00 93.31 143 GLU A O 1
ATOM 1196 N N . ASP A 1 144 ? -15.586 -10.102 -1.086 1.00 91.50 144 ASP A N 1
ATOM 1197 C CA . ASP A 1 144 ? -16.298 -10.123 -2.366 1.00 91.50 144 ASP A CA 1
ATOM 1198 C C . ASP A 1 144 ? -15.586 -10.914 -3.481 1.00 91.50 144 ASP A C 1
ATOM 1200 O O . ASP A 1 144 ? -16.186 -11.157 -4.529 1.00 91.50 144 ASP A O 1
ATOM 1204 N N . PHE A 1 145 ? -14.303 -11.271 -3.328 1.00 92.31 145 PHE A N 1
ATOM 1205 C CA . PHE A 1 145 ? -13.513 -11.839 -4.435 1.00 92.31 145 PHE A CA 1
ATOM 1206 C C . PHE A 1 145 ? -12.530 -12.955 -4.070 1.00 92.31 145 PHE A C 1
ATOM 1208 O O . PHE A 1 145 ? -11.991 -13.582 -4.983 1.00 92.31 145 PHE A O 1
ATOM 1215 N N . ALA A 1 146 ? -12.257 -13.208 -2.790 1.00 94.69 146 ALA A N 1
ATOM 1216 C CA . ALA A 1 146 ? -11.365 -14.283 -2.367 1.00 94.69 146 ALA A CA 1
ATOM 1217 C C . ALA A 1 146 ? -11.608 -14.701 -0.911 1.00 94.69 146 ALA A C 1
ATOM 1219 O O . ALA A 1 146 ? -11.925 -13.881 -0.051 1.00 94.69 146 ALA A O 1
ATOM 1220 N N . GLU A 1 147 ? -11.368 -15.978 -0.624 1.00 94.81 147 GLU A N 1
ATOM 1221 C CA . GLU A 1 147 ? -11.284 -16.495 0.739 1.00 94.81 147 GLU A CA 1
ATOM 1222 C C . GLU A 1 147 ? -9.829 -16.447 1.228 1.00 94.81 147 GLU A C 1
ATOM 1224 O O . GLU A 1 147 ? -8.892 -16.719 0.475 1.00 94.81 147 GLU A O 1
ATOM 1229 N N . ILE A 1 148 ? -9.626 -16.065 2.491 1.00 95.75 148 ILE A N 1
ATOM 1230 C CA . ILE A 1 148 ? -8.297 -16.009 3.107 1.00 95.75 148 ILE A CA 1
ATOM 1231 C C . ILE A 1 148 ? -8.083 -17.283 3.926 1.00 95.75 148 ILE A C 1
ATOM 1233 O O . ILE A 1 148 ? -8.613 -17.396 5.027 1.00 95.75 148 ILE A O 1
ATOM 1237 N N . GLU A 1 149 ? -7.254 -18.201 3.424 1.00 95.25 149 GLU A N 1
ATOM 1238 C CA . GLU A 1 149 ? -6.885 -19.425 4.157 1.00 95.25 149 GLU A CA 1
ATOM 1239 C C . GLU A 1 149 ? -5.989 -19.140 5.370 1.00 95.25 149 GLU A C 1
ATOM 1241 O O . GLU A 1 149 ? -6.148 -19.723 6.440 1.00 95.25 149 GLU A O 1
ATOM 1246 N N . SER A 1 150 ? -5.015 -18.241 5.213 1.00 94.69 150 SER A N 1
ATOM 1247 C CA . SER A 1 150 ? -4.112 -17.839 6.291 1.00 94.69 150 SER A CA 1
ATOM 1248 C C . SER A 1 150 ? -3.658 -16.394 6.117 1.00 94.69 150 SER A C 1
ATOM 1250 O O . SER A 1 150 ? -3.464 -15.909 4.999 1.00 94.69 150 SER A O 1
ATOM 1252 N N . LEU A 1 151 ? -3.498 -15.689 7.238 1.00 95.75 151 LEU A N 1
ATOM 1253 C CA . LEU A 1 151 ? -3.061 -14.298 7.257 1.00 95.75 151 LEU A CA 1
ATOM 1254 C C . LEU A 1 151 ? -2.167 -14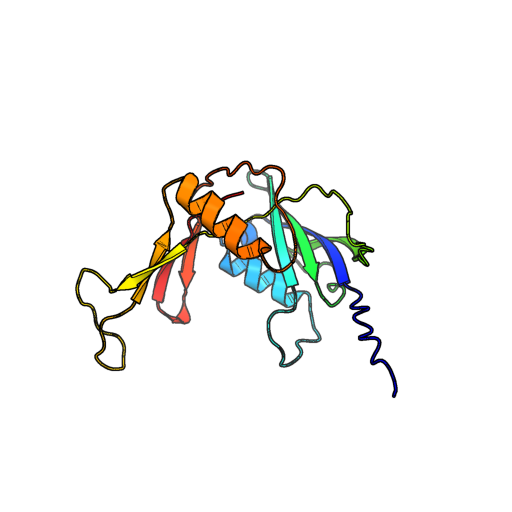.033 8.464 1.00 95.75 151 LEU A C 1
ATOM 1256 O O . LEU A 1 151 ? -2.581 -14.190 9.610 1.00 95.75 151 LEU A O 1
ATOM 1260 N N . THR A 1 152 ? -0.969 -13.535 8.182 1.00 95.31 152 THR A N 1
ATOM 1261 C CA . THR A 1 152 ? -0.074 -12.947 9.177 1.00 95.31 152 THR A CA 1
ATOM 1262 C C . THR A 1 152 ? 0.007 -11.458 8.903 1.00 95.31 152 THR A C 1
ATOM 1264 O O . THR A 1 152 ? 0.292 -11.066 7.775 1.00 95.31 152 THR A O 1
ATOM 1267 N N . VAL A 1 153 ? -0.220 -10.633 9.924 1.00 95.06 153 VAL A N 1
ATOM 1268 C CA . VAL A 1 153 ? -0.118 -9.176 9.804 1.00 95.06 153 VAL A CA 1
ATOM 1269 C C . VAL A 1 153 ? 1.062 -8.688 10.631 1.00 95.06 153 VAL A C 1
ATOM 1271 O O . VAL A 1 153 ? 1.146 -8.941 11.831 1.00 95.06 153 VAL A O 1
ATOM 1274 N N . ASN A 1 154 ? 1.972 -7.964 9.985 1.00 93.81 154 ASN A N 1
ATOM 1275 C CA . ASN A 1 154 ? 3.160 -7.405 10.611 1.00 93.81 154 ASN A CA 1
ATOM 1276 C C . ASN A 1 154 ? 3.038 -5.884 10.699 1.00 93.81 154 ASN A C 1
ATOM 1278 O O . ASN A 1 154 ? 2.907 -5.189 9.688 1.00 93.81 154 ASN A O 1
ATOM 1282 N N . GLY A 1 155 ? 3.113 -5.348 11.916 1.00 91.50 155 GLY A N 1
ATOM 1283 C CA . GLY A 1 155 ? 3.160 -3.905 12.129 1.00 91.50 155 GLY A CA 1
ATOM 1284 C C . GLY A 1 155 ? 4.438 -3.300 11.550 1.00 91.50 155 GLY A C 1
ATOM 1285 O O . GLY A 1 155 ? 5.529 -3.839 11.727 1.00 91.50 155 GLY A O 1
ATOM 1286 N N . LEU A 1 156 ? 4.312 -2.156 10.881 1.00 91.12 156 LEU A N 1
ATOM 1287 C CA . LEU A 1 156 ? 5.450 -1.422 10.337 1.00 91.12 156 LEU A CA 1
ATOM 1288 C C . LEU A 1 156 ? 5.655 -0.080 11.048 1.00 91.12 156 LEU A C 1
ATOM 1290 O O . LEU A 1 156 ? 4.712 0.469 11.626 1.00 91.12 156 LEU A O 1
ATOM 1294 N N . PRO A 1 157 ? 6.867 0.501 10.991 1.00 90.12 157 PRO A N 1
ATOM 1295 C CA . PRO A 1 157 ? 7.100 1.842 11.505 1.00 90.12 157 PRO A CA 1
ATOM 1296 C C . PRO A 1 157 ? 6.168 2.876 10.852 1.00 90.12 157 PRO A C 1
ATOM 1298 O O . PRO A 1 157 ? 5.870 2.779 9.656 1.00 90.12 157 PRO A O 1
ATOM 1301 N N . PRO A 1 158 ? 5.711 3.890 11.606 1.00 91.75 158 PRO A N 1
ATOM 1302 C CA . PRO A 1 158 ? 4.866 4.931 11.050 1.00 91.75 158 PRO A CA 1
ATOM 1303 C C . PRO A 1 158 ? 5.601 5.748 9.989 1.00 91.75 158 PRO A C 1
ATOM 1305 O O . PRO A 1 158 ? 6.752 6.145 10.165 1.00 91.75 158 PRO A O 1
ATOM 1308 N N . ILE A 1 159 ? 4.886 6.071 8.915 1.00 89.62 159 ILE A N 1
ATOM 1309 C CA . ILE A 1 159 ? 5.360 6.988 7.883 1.00 89.62 159 ILE A CA 1
ATOM 1310 C C . ILE A 1 159 ? 4.817 8.374 8.204 1.00 89.62 159 ILE A C 1
ATOM 1312 O O . ILE A 1 159 ? 3.602 8.596 8.233 1.00 89.62 159 ILE A O 1
ATOM 1316 N N . PHE A 1 160 ? 5.725 9.319 8.409 1.00 89.19 160 PHE A N 1
ATOM 1317 C CA . PHE A 1 160 ? 5.393 10.731 8.533 1.00 89.19 160 PHE A CA 1
ATOM 1318 C C . PHE A 1 160 ? 5.550 11.423 7.182 1.00 89.19 160 PHE A C 1
ATOM 1320 O O . PHE A 1 160 ? 6.453 11.112 6.407 1.00 89.19 160 PHE A O 1
ATOM 1327 N N . PHE A 1 161 ? 4.664 12.369 6.893 1.00 84.62 161 PHE A N 1
ATOM 1328 C CA . PHE A 1 161 ? 4.732 13.163 5.670 1.00 84.62 161 PHE A CA 1
ATOM 1329 C C . PHE A 1 161 ? 4.268 14.594 5.923 1.00 84.62 161 PHE A C 1
ATOM 1331 O O . PHE A 1 161 ? 3.551 14.879 6.886 1.00 84.62 161 PHE A O 1
ATOM 1338 N N . TYR A 1 162 ? 4.673 15.504 5.042 1.00 81.56 162 TYR A N 1
ATOM 1339 C CA . TYR A 1 162 ? 4.258 16.900 5.078 1.00 81.56 162 TYR A CA 1
ATOM 1340 C C . TYR A 1 162 ? 3.518 17.258 3.794 1.00 81.56 162 TYR A C 1
ATOM 1342 O O . TYR A 1 162 ? 4.062 17.133 2.698 1.00 81.56 162 TYR A O 1
ATOM 1350 N N . LYS A 1 163 ? 2.271 17.712 3.930 1.00 77.56 163 LYS A N 1
ATOM 1351 C CA . LYS A 1 163 ? 1.455 18.186 2.815 1.00 77.56 163 LYS A CA 1
ATOM 1352 C C . LYS A 1 163 ? 1.607 19.700 2.705 1.00 77.56 163 LYS A C 1
ATOM 1354 O O . LYS A 1 163 ? 0.994 20.438 3.475 1.00 77.56 163 LYS A O 1
ATOM 1359 N N . GLN A 1 164 ? 2.414 20.151 1.743 1.00 75.88 164 GLN A N 1
ATOM 1360 C CA . GLN A 1 164 ? 2.712 21.576 1.536 1.00 75.88 164 GLN A CA 1
ATOM 1361 C C . GLN A 1 164 ? 1.447 22.410 1.280 1.00 75.88 164 GLN A C 1
ATOM 1363 O O . GLN A 1 164 ? 1.296 23.469 1.882 1.00 75.88 164 GLN A O 1
ATOM 1368 N N . SER A 1 165 ? 0.506 21.907 0.472 1.00 74.62 165 SER A N 1
ATOM 1369 C CA . SER A 1 165 ? -0.730 22.628 0.121 1.00 74.62 165 SER A CA 1
ATOM 1370 C C . SER A 1 165 ? -1.635 22.923 1.324 1.00 74.62 165 SER A C 1
ATOM 1372 O O . SER A 1 165 ? -2.365 23.903 1.318 1.00 74.62 165 SER A O 1
ATOM 1374 N N . GLU A 1 166 ? -1.589 22.081 2.361 1.00 75.94 166 GLU A N 1
ATOM 1375 C CA . GLU A 1 166 ? -2.376 22.237 3.595 1.00 75.94 166 GLU A CA 1
ATOM 1376 C C . GLU A 1 166 ? -1.517 22.697 4.782 1.00 75.94 166 GLU A C 1
ATOM 1378 O O . GLU A 1 166 ? -2.007 22.766 5.908 1.00 75.94 166 GLU A O 1
ATOM 1383 N N . LYS A 1 167 ? -0.218 22.944 4.555 1.00 81.94 167 LYS A N 1
ATOM 1384 C CA . LYS A 1 167 ? 0.797 23.220 5.583 1.00 81.94 167 LYS A CA 1
ATOM 1385 C C . LYS A 1 167 ? 0.716 22.272 6.791 1.00 81.94 167 LYS A C 1
ATOM 1387 O O . LYS A 1 167 ? 0.962 22.670 7.929 1.00 81.94 167 LYS A O 1
ATOM 1392 N N . ARG A 1 168 ? 0.384 20.997 6.556 1.00 81.25 168 ARG A N 1
ATOM 1393 C CA . ARG A 1 168 ? 0.032 20.033 7.609 1.00 81.25 168 ARG A CA 1
ATOM 1394 C C . ARG A 1 168 ? 0.936 18.806 7.593 1.00 81.25 168 ARG A C 1
ATOM 1396 O O . ARG A 1 168 ? 1.233 18.245 6.539 1.00 81.25 168 ARG A O 1
ATOM 1403 N N . ARG A 1 169 ? 1.330 18.353 8.786 1.00 86.94 169 ARG A N 1
ATOM 1404 C CA . ARG A 1 169 ? 1.984 17.052 8.995 1.00 86.94 169 ARG A CA 1
ATOM 1405 C C . ARG A 1 169 ? 0.931 15.949 9.094 1.00 86.94 169 ARG A C 1
ATOM 1407 O O . ARG A 1 169 ? -0.092 16.121 9.759 1.00 86.94 169 ARG A O 1
ATOM 1414 N N . GLY A 1 170 ? 1.186 14.828 8.438 1.00 86.94 170 GLY A N 1
ATOM 1415 C CA . GLY A 1 170 ? 0.356 13.632 8.476 1.00 86.94 170 GLY A CA 1
ATOM 1416 C C . GLY A 1 170 ? 1.140 12.410 8.944 1.00 86.94 170 GLY A C 1
ATOM 1417 O O . GLY A 1 170 ? 2.372 12.401 8.939 1.00 86.94 170 GLY A O 1
ATOM 1418 N N . LYS A 1 171 ? 0.398 11.381 9.355 1.00 90.81 171 LYS A N 1
ATOM 1419 C CA . LYS A 1 171 ? 0.918 10.082 9.786 1.00 90.81 171 LYS A CA 1
ATOM 1420 C C . LYS A 1 171 ? 0.136 8.975 9.086 1.00 90.81 171 LYS A C 1
ATOM 1422 O O . LYS A 1 171 ? -1.091 9.040 9.016 1.00 90.81 171 LYS A O 1
ATOM 1427 N N . ILE A 1 172 ? 0.846 7.960 8.615 1.00 90.50 172 ILE A N 1
ATOM 1428 C CA . ILE A 1 172 ? 0.307 6.673 8.169 1.00 90.50 172 ILE A CA 1
ATOM 1429 C C . ILE A 1 172 ? 0.904 5.605 9.083 1.00 90.50 172 ILE A C 1
ATOM 1431 O O . ILE A 1 172 ? 2.083 5.682 9.422 1.00 90.50 172 ILE A O 1
ATOM 1435 N N . GLN A 1 173 ? 0.095 4.635 9.503 1.00 94.06 173 GLN A N 1
ATOM 1436 C CA . GLN A 1 173 ? 0.533 3.514 10.332 1.00 94.06 173 GLN A CA 1
ATOM 1437 C C . GLN A 1 173 ? 0.304 2.229 9.530 1.00 94.06 173 GLN A C 1
ATOM 1439 O O . GLN A 1 173 ? -0.789 1.667 9.579 1.00 94.06 173 GLN A O 1
ATOM 1444 N N . PRO A 1 174 ? 1.287 1.825 8.718 1.00 93.00 174 PRO A N 1
ATOM 1445 C CA . PRO A 1 174 ? 1.092 0.726 7.801 1.00 93.00 174 PRO A CA 1
ATOM 1446 C C . PRO A 1 174 ? 1.281 -0.636 8.466 1.00 93.00 174 PRO A C 1
ATOM 1448 O O . PRO A 1 174 ? 1.891 -0.755 9.533 1.00 93.00 174 PRO A O 1
ATOM 1451 N N . VAL A 1 175 ? 0.777 -1.656 7.781 1.00 93.38 175 VAL A N 1
ATOM 1452 C CA . VAL A 1 175 ? 1.006 -3.073 8.069 1.00 93.38 175 VAL A CA 1
ATOM 1453 C C . VAL A 1 175 ? 1.376 -3.805 6.778 1.00 93.38 175 VAL A C 1
ATOM 1455 O O . VAL A 1 175 ? 1.051 -3.321 5.686 1.00 93.38 175 VAL A O 1
ATOM 1458 N N . LEU A 1 176 ? 2.055 -4.945 6.916 1.00 90.69 176 LEU A N 1
ATOM 1459 C CA . LEU A 1 176 ? 2.407 -5.866 5.832 1.00 90.69 176 LEU A CA 1
ATOM 1460 C C . LEU A 1 176 ? 1.822 -7.258 6.055 1.00 90.69 176 LEU A C 1
ATOM 1462 O O . LEU A 1 176 ? 1.915 -7.730 7.212 1.00 90.69 176 LEU A O 1
#